Protein AF-W4QHP4-F1 (afdb_monomer_lite)

Foldseek 3Di:
DDDDDDDDDDPDCDDPPPPPDPDDDPPDDPDDDPDPDDDDDVVRVVVDDFPEEQEAQAPVSVVVVVVLVPDPPSVVGGYHYDFQAEADDPAACVPDPVCVVPLVVVVPPCNFWDADQPPNCRVDIWGGYRHTCVNYDPPDDDDDDDDPDVPPDPPPPPPPDDDD

InterPro domains:
  IPR036188 FAD/NAD(P)-binding domain superfamily [G3DSA:3.50.50.60] (40-145)
  IPR036188 FAD/NAD(P)-binding domain superfamily [SSF51905] (41-129)

Structure (mmCIF, N/CA/C/O backbone):
data_AF-W4QHP4-F1
#
_entry.id   AF-W4QHP4-F1
#
loop_
_atom_site.group_PDB
_atom_site.id
_atom_site.type_symbol
_atom_site.label_atom_id
_atom_site.label_alt_id
_atom_site.label_comp_id
_atom_site.label_asym_id
_atom_site.label_entity_id
_atom_site.label_seq_id
_atom_site.pdbx_PDB_ins_code
_atom_site.Cartn_x
_atom_site.Cartn_y
_atom_site.Cartn_z
_atom_site.occupancy
_atom_site.B_iso_or_equiv
_atom_site.auth_seq_id
_atom_site.auth_comp_id
_atom_site.auth_asym_id
_atom_site.auth_atom_id
_atom_site.pdbx_PDB_model_num
ATOM 1 N N . MET A 1 1 ? 56.299 44.447 4.207 1.00 44.34 1 MET A N 1
ATOM 2 C CA . MET A 1 1 ? 55.878 43.204 4.882 1.00 44.34 1 MET A CA 1
ATOM 3 C C . MET A 1 1 ? 56.183 43.412 6.353 1.00 44.34 1 MET A C 1
ATOM 5 O O . MET A 1 1 ? 57.326 43.277 6.755 1.00 44.34 1 MET A O 1
ATOM 9 N N . GLU A 1 2 ? 55.200 43.905 7.100 1.00 41.25 2 GLU A N 1
ATOM 10 C CA . GLU A 1 2 ? 55.354 44.348 8.488 1.00 41.25 2 GLU A CA 1
ATOM 11 C C . GLU A 1 2 ? 54.368 43.516 9.310 1.00 41.25 2 GLU A C 1
ATOM 13 O O . GLU A 1 2 ? 53.151 43.658 9.168 1.00 41.25 2 GLU A O 1
ATOM 18 N N . GLN A 1 3 ? 54.882 42.537 10.056 1.00 47.97 3 GLN A N 1
ATOM 19 C CA . GLN A 1 3 ? 54.053 41.691 10.907 1.00 47.97 3 GLN A CA 1
ATOM 20 C C . GLN A 1 3 ? 53.771 42.456 12.198 1.00 47.97 3 GLN A C 1
ATOM 22 O O . GLN A 1 3 ? 54.651 42.634 13.037 1.00 47.97 3 GLN A O 1
ATOM 27 N N . ARG A 1 4 ? 52.533 42.937 12.337 1.00 46.62 4 ARG A N 1
ATOM 28 C CA . ARG A 1 4 ? 52.017 43.444 13.608 1.00 46.62 4 ARG A CA 1
ATOM 29 C C . ARG A 1 4 ? 51.932 42.277 14.589 1.00 46.62 4 ARG A C 1
ATOM 31 O O . ARG A 1 4 ? 51.098 41.391 14.425 1.00 46.62 4 ARG A O 1
ATOM 38 N N . PHE A 1 5 ? 52.805 42.290 15.591 1.00 52.50 5 PHE A N 1
ATOM 39 C CA . PHE A 1 5 ? 52.668 41.464 16.783 1.00 52.50 5 PHE A CA 1
ATOM 40 C C . PHE A 1 5 ? 51.444 41.952 17.564 1.00 52.50 5 PHE A C 1
ATOM 42 O O . PHE A 1 5 ? 51.416 43.089 18.035 1.00 52.50 5 PHE A O 1
ATOM 49 N N . PHE A 1 6 ? 50.419 41.109 17.666 1.00 50.19 6 PHE A N 1
ATOM 50 C CA . PHE A 1 6 ? 49.327 41.319 18.612 1.00 50.19 6 PHE A CA 1
ATOM 51 C C . PHE A 1 6 ? 49.802 40.898 20.014 1.00 50.19 6 PHE A C 1
ATOM 53 O O . PHE A 1 6 ? 50.468 39.864 20.125 1.00 50.19 6 PHE A O 1
ATOM 60 N N . PRO A 1 7 ? 49.493 41.664 21.075 1.00 48.47 7 PRO A N 1
ATOM 61 C CA . PRO A 1 7 ? 49.811 41.252 22.433 1.00 48.47 7 PRO A CA 1
ATOM 62 C C . PRO A 1 7 ? 48.963 40.033 22.814 1.00 48.47 7 PRO A C 1
ATOM 64 O O . PRO A 1 7 ? 47.773 39.980 22.506 1.00 48.47 7 PRO A O 1
ATOM 67 N N . GLN A 1 8 ? 49.580 39.047 23.466 1.00 48.53 8 GLN A N 1
ATOM 68 C CA . GLN A 1 8 ? 48.844 37.950 24.086 1.00 48.53 8 GLN A CA 1
ATOM 69 C C . GLN A 1 8 ? 48.247 38.464 25.394 1.00 48.53 8 GLN A C 1
ATOM 71 O O . GLN A 1 8 ? 48.978 38.726 26.346 1.00 48.53 8 GLN A O 1
ATOM 76 N N . GLU A 1 9 ? 46.931 38.654 25.422 1.00 57.25 9 GLU A N 1
ATOM 77 C CA . GLU A 1 9 ? 46.216 38.862 26.676 1.00 57.25 9 GLU A CA 1
ATOM 78 C C . GLU A 1 9 ? 46.243 37.552 27.473 1.00 57.25 9 GLU A C 1
ATOM 80 O O . GLU A 1 9 ? 45.797 36.500 27.008 1.00 57.25 9 GLU A O 1
ATOM 85 N N . GLU A 1 10 ? 46.827 37.620 28.667 1.00 54.19 10 GLU A N 1
ATOM 86 C CA . GLU A 1 10 ? 46.779 36.576 29.684 1.00 54.19 10 GLU A CA 1
ATOM 87 C C . GLU A 1 10 ? 45.318 36.402 30.118 1.00 54.19 10 GLU A C 1
ATOM 89 O O . GLU A 1 10 ? 44.768 37.211 30.866 1.00 54.19 10 GLU A O 1
ATOM 94 N N . TYR A 1 11 ? 44.664 35.351 29.622 1.00 51.88 11 TYR A N 1
ATOM 95 C CA . TYR A 1 11 ? 43.364 34.940 30.136 1.00 51.88 11 TYR A CA 1
ATOM 96 C C . TYR A 1 11 ? 43.571 34.425 31.559 1.00 51.88 11 TYR A C 1
ATOM 98 O O . TYR A 1 11 ? 44.110 33.338 31.777 1.00 51.88 11 TYR A O 1
ATOM 106 N N . THR A 1 12 ? 43.161 35.223 32.542 1.00 59.75 12 THR A N 1
ATOM 107 C CA . THR A 1 12 ? 43.019 34.752 33.915 1.00 59.75 12 THR A CA 1
ATOM 108 C C . THR A 1 12 ? 42.005 33.609 33.924 1.00 59.75 12 THR A C 1
ATOM 110 O O . THR A 1 12 ? 41.026 33.630 33.175 1.00 59.75 12 THR A O 1
ATOM 113 N N . ASN A 1 13 ? 42.257 32.587 34.746 1.00 56.44 13 ASN A N 1
ATOM 114 C CA . ASN A 1 13 ? 41.325 31.489 35.001 1.00 56.44 13 ASN A CA 1
ATOM 115 C C . ASN A 1 13 ? 40.073 32.043 35.703 1.00 56.44 13 ASN A C 1
ATOM 117 O O . ASN A 1 13 ? 39.909 31.893 36.909 1.00 56.44 13 ASN A O 1
ATOM 121 N N . GLY A 1 14 ? 39.224 32.750 34.958 1.00 56.50 14 GLY A N 1
ATOM 122 C CA . GLY A 1 14 ? 37.863 33.053 35.352 1.00 56.50 14 GLY A CA 1
ATOM 123 C C . GLY A 1 14 ? 37.102 31.741 35.419 1.00 56.50 14 GLY A C 1
ATOM 124 O O . GLY A 1 14 ? 37.205 30.918 34.510 1.00 56.50 14 GLY A O 1
ATOM 125 N N . ASP A 1 15 ? 36.402 31.537 36.528 1.00 57.91 15 ASP A N 1
ATOM 126 C CA . ASP A 1 15 ? 35.665 30.330 36.869 1.00 57.91 15 ASP A CA 1
ATOM 127 C C . ASP A 1 15 ? 34.798 29.830 35.704 1.00 57.91 15 ASP A C 1
ATOM 129 O O . ASP A 1 15 ? 33.655 30.253 35.515 1.00 57.91 15 ASP A O 1
ATOM 133 N N . PHE A 1 16 ? 35.323 28.877 34.931 1.00 57.16 16 PHE A N 1
ATOM 134 C CA . PHE A 1 16 ? 34.515 28.039 34.057 1.00 57.16 16 PHE A CA 1
ATOM 135 C C . PHE A 1 16 ? 33.675 27.137 34.958 1.00 57.16 16 PHE A C 1
ATOM 137 O O . PHE A 1 16 ? 34.035 25.992 35.236 1.00 57.16 16 PHE A O 1
ATOM 144 N N . GLN A 1 17 ? 32.553 27.657 35.456 1.00 64.69 17 GLN A N 1
ATOM 145 C CA . GLN A 1 17 ? 31.542 26.810 36.063 1.00 64.69 17 GLN A CA 1
ATOM 146 C C . GLN A 1 17 ? 31.042 25.865 34.975 1.00 64.69 17 GLN A C 1
ATOM 148 O O . GLN A 1 17 ? 30.378 26.275 34.023 1.00 64.69 17 GLN A O 1
ATOM 153 N N . ALA A 1 18 ? 31.413 24.592 35.099 1.00 65.88 18 ALA A N 1
ATOM 154 C CA . ALA A 1 18 ? 30.888 23.539 34.257 1.00 65.88 18 ALA A CA 1
ATOM 155 C C . ALA A 1 18 ? 29.364 23.536 34.414 1.00 65.88 18 ALA A C 1
ATOM 157 O O . ALA A 1 18 ? 28.836 23.124 35.448 1.00 65.88 18 ALA A O 1
ATOM 158 N N . VAL A 1 19 ? 28.657 24.031 33.399 1.00 70.38 19 VAL A N 1
ATOM 159 C CA . VAL A 1 19 ? 27.204 23.914 33.325 1.00 70.38 19 VAL A CA 1
ATOM 160 C C . VAL A 1 19 ? 26.899 22.421 33.283 1.00 70.38 19 VAL A C 1
ATOM 162 O O . VAL A 1 19 ? 27.169 21.752 32.285 1.00 70.38 19 VAL A O 1
ATOM 165 N N . GLN A 1 20 ? 26.380 21.879 34.385 1.00 72.56 20 GLN A N 1
ATOM 166 C CA . GLN A 1 20 ? 25.872 20.516 34.410 1.00 72.56 20 GLN A CA 1
ATOM 167 C C . GLN A 1 20 ? 24.585 20.478 33.597 1.00 72.56 20 GLN A C 1
ATOM 169 O O . GLN A 1 20 ? 23.502 20.797 34.082 1.00 72.56 20 GLN A O 1
ATOM 174 N N . ILE A 1 21 ? 24.725 20.123 32.325 1.00 78.12 21 ILE A N 1
ATOM 175 C CA . ILE A 1 21 ? 23.590 19.821 31.466 1.00 78.12 21 ILE A CA 1
ATOM 176 C C . ILE A 1 21 ? 22.969 18.529 32.013 1.00 78.12 21 ILE A C 1
ATOM 178 O O . ILE A 1 21 ? 23.693 17.534 32.124 1.00 78.12 21 ILE A O 1
ATOM 182 N N . PRO A 1 22 ? 21.679 18.507 32.389 1.00 80.69 22 PRO A N 1
ATOM 183 C CA . PRO A 1 22 ? 21.037 17.269 32.799 1.00 80.69 22 PRO A CA 1
ATOM 184 C C . PRO A 1 22 ? 21.156 16.248 31.663 1.00 80.69 22 PRO A C 1
ATOM 186 O O . PRO A 1 22 ? 20.661 16.460 30.555 1.00 80.69 22 PRO A O 1
ATOM 189 N N . ILE A 1 23 ? 21.859 15.149 31.940 1.00 78.50 23 ILE A N 1
ATOM 190 C CA . ILE A 1 23 ? 22.018 14.034 31.010 1.00 78.50 23 ILE A CA 1
ATOM 191 C C . ILE A 1 23 ? 20.685 13.289 31.002 1.00 78.50 23 ILE A C 1
ATOM 193 O O . ILE A 1 23 ? 20.402 12.489 31.891 1.00 78.50 23 ILE A O 1
ATOM 197 N N . CYS A 1 24 ? 19.846 13.565 30.008 1.00 77.94 24 CYS A N 1
ATOM 198 C CA . CYS A 1 24 ? 18.765 12.654 29.668 1.00 77.94 24 CYS A CA 1
ATOM 199 C C . CYS A 1 24 ? 19.386 11.471 28.918 1.00 77.94 24 CYS A C 1
ATOM 201 O O . CYS A 1 24 ? 20.013 11.637 27.869 1.00 77.94 24 CYS A O 1
ATOM 203 N N . HIS A 1 25 ? 19.262 10.266 29.473 1.00 74.56 25 HIS A N 1
ATOM 204 C CA . HIS A 1 25 ? 19.538 9.073 28.686 1.00 74.56 25 HIS A CA 1
ATOM 205 C C . HIS A 1 25 ? 18.483 9.008 27.577 1.00 74.56 25 HIS A C 1
ATOM 207 O O . HIS A 1 25 ? 17.303 9.167 27.883 1.00 74.56 25 HIS A O 1
ATOM 213 N N . PRO A 1 26 ? 18.867 8.826 26.301 1.00 79.62 26 PRO A N 1
ATOM 214 C CA . PRO A 1 26 ? 17.876 8.636 25.257 1.00 79.62 26 PRO A CA 1
ATOM 215 C C . PRO A 1 26 ? 17.073 7.383 25.603 1.00 79.62 26 PRO A C 1
ATOM 217 O O . PRO A 1 26 ? 17.664 6.313 25.781 1.00 79.62 26 PRO A O 1
ATOM 220 N N . ASP A 1 27 ? 15.751 7.525 25.708 1.00 81.19 27 ASP A N 1
ATOM 221 C CA . ASP A 1 27 ? 14.842 6.400 25.904 1.00 81.19 27 ASP A CA 1
ATOM 222 C C . ASP A 1 27 ? 15.036 5.430 24.738 1.00 81.19 27 ASP A C 1
ATOM 224 O O . ASP A 1 27 ? 14.632 5.682 23.599 1.00 81.19 27 ASP A O 1
ATOM 228 N N . ARG A 1 28 ? 15.754 4.334 24.997 1.00 81.19 28 ARG A N 1
ATOM 229 C CA . ARG A 1 28 ? 15.984 3.306 23.990 1.00 81.19 28 ARG A CA 1
ATOM 230 C C . ARG A 1 28 ? 14.756 2.399 23.983 1.00 81.19 28 ARG A C 1
ATOM 232 O O . ARG A 1 28 ? 14.458 1.814 25.022 1.00 81.19 28 ARG A O 1
ATOM 239 N N . PRO A 1 29 ? 14.073 2.231 22.840 1.00 82.69 29 PRO A N 1
ATOM 240 C CA . PRO A 1 29 ? 12.973 1.285 22.760 1.00 82.69 29 PRO A CA 1
ATOM 241 C C . PRO A 1 29 ? 13.475 -0.127 23.082 1.00 82.69 29 PRO A C 1
ATOM 243 O O . PRO A 1 29 ? 14.538 -0.542 22.617 1.00 82.69 29 PRO A O 1
ATOM 246 N N . GLU A 1 30 ? 12.702 -0.866 23.879 1.00 84.94 30 GLU A N 1
ATOM 247 C CA . GLU A 1 30 ? 13.048 -2.229 24.310 1.00 84.94 30 GLU A CA 1
ATOM 248 C C . GLU A 1 30 ? 13.126 -3.214 23.137 1.00 84.94 30 GLU A C 1
ATOM 250 O O . GLU A 1 30 ? 13.850 -4.208 23.199 1.00 84.94 30 GLU A O 1
ATOM 255 N N . LYS A 1 31 ? 12.382 -2.940 22.058 1.00 84.75 31 LYS A N 1
ATOM 256 C CA . LYS A 1 31 ? 12.307 -3.784 20.865 1.00 84.75 31 LYS A CA 1
ATOM 257 C C . LYS A 1 31 ? 12.598 -2.978 19.598 1.00 84.75 31 LYS A C 1
ATOM 259 O O . LYS A 1 31 ? 12.040 -1.891 19.436 1.00 84.75 31 LYS A O 1
ATOM 264 N N . PRO A 1 32 ? 13.435 -3.506 18.688 1.00 82.06 32 PRO A N 1
ATOM 265 C CA . PRO A 1 32 ? 13.579 -2.961 17.346 1.00 82.06 32 PRO A CA 1
ATOM 266 C C . PRO A 1 32 ? 12.250 -2.986 16.586 1.00 82.06 32 PRO A C 1
ATOM 268 O O . PRO A 1 32 ? 11.421 -3.871 16.789 1.00 82.06 32 PRO A O 1
ATOM 271 N N . LEU A 1 33 ? 12.069 -2.014 15.696 1.00 81.25 33 LEU A N 1
ATOM 272 C CA . LEU A 1 33 ? 10.936 -1.961 14.784 1.00 81.25 33 LEU A CA 1
ATOM 273 C C . LEU A 1 33 ? 11.308 -2.679 13.476 1.00 81.25 33 LEU A C 1
ATOM 275 O O . LEU A 1 33 ? 12.137 -2.173 12.722 1.00 81.25 33 LEU A O 1
ATOM 279 N N . ASP A 1 34 ? 10.698 -3.837 13.206 1.00 82.19 34 ASP A N 1
ATOM 280 C CA . ASP A 1 34 ? 10.983 -4.633 11.997 1.00 82.19 34 ASP A CA 1
ATOM 281 C C . ASP A 1 34 ? 10.414 -3.997 10.716 1.00 82.19 34 ASP A C 1
ATOM 283 O O . ASP A 1 34 ? 11.013 -4.080 9.642 1.00 82.19 34 ASP A O 1
ATOM 287 N N . THR A 1 35 ? 9.256 -3.335 10.819 1.00 83.31 35 THR A N 1
ATOM 288 C CA . THR A 1 35 ? 8.578 -2.654 9.709 1.00 83.31 35 THR A CA 1
ATOM 289 C C . THR A 1 35 ? 8.122 -1.260 10.120 1.00 83.31 35 THR A C 1
ATOM 291 O O . THR A 1 35 ? 7.597 -1.056 11.207 1.00 83.31 35 THR A O 1
ATOM 294 N N . TRP A 1 36 ? 8.270 -0.283 9.221 1.00 85.25 36 TRP A N 1
ATOM 295 C CA . TRP A 1 36 ? 7.911 1.121 9.482 1.00 85.25 36 TRP A CA 1
ATOM 296 C C . TRP A 1 36 ? 6.412 1.347 9.746 1.00 85.25 36 TRP A C 1
ATOM 298 O O . TRP A 1 36 ? 6.040 2.360 10.330 1.00 85.25 36 TRP A O 1
ATOM 308 N N . VAL A 1 37 ? 5.562 0.407 9.322 1.00 86.94 37 VAL A N 1
ATOM 309 C CA . VAL A 1 37 ? 4.142 0.344 9.671 1.00 86.94 37 VAL A CA 1
ATOM 310 C C . VAL A 1 37 ? 3.887 -0.952 10.444 1.00 86.94 37 VAL A C 1
ATOM 312 O O . VAL A 1 37 ? 4.373 -2.008 10.019 1.00 86.94 37 VAL A O 1
ATOM 315 N N . PRO A 1 38 ? 3.161 -0.909 11.573 1.00 85.38 38 PRO A N 1
ATOM 316 C CA . PRO A 1 38 ? 2.788 -2.117 12.292 1.00 85.38 38 PRO A CA 1
ATOM 317 C C . PRO A 1 38 ? 1.837 -2.953 11.434 1.00 85.38 38 PRO A C 1
ATOM 319 O O . PRO A 1 38 ? 0.847 -2.448 10.906 1.00 85.38 38 PRO A O 1
ATOM 322 N N . LEU A 1 39 ? 2.148 -4.239 11.299 1.00 88.88 39 LEU A N 1
ATOM 323 C CA . LEU A 1 39 ? 1.303 -5.203 10.608 1.00 88.88 39 LEU A CA 1
ATOM 324 C C . LEU A 1 39 ? 0.605 -6.114 11.607 1.00 88.88 39 LEU A C 1
ATOM 326 O O . LEU A 1 39 ? 1.216 -6.603 12.555 1.00 88.88 39 LEU A O 1
ATOM 330 N N . THR A 1 40 ? -0.666 -6.392 11.344 1.00 90.94 40 THR A N 1
ATOM 331 C CA . THR A 1 40 ? -1.443 -7.392 12.075 1.00 90.94 40 THR A CA 1
ATOM 332 C C . THR A 1 40 ? -1.725 -8.570 11.141 1.00 90.94 40 THR A C 1
ATOM 334 O O . THR A 1 40 ? -2.216 -8.340 10.034 1.00 90.94 40 THR A O 1
ATOM 337 N N . PRO A 1 41 ? -1.414 -9.820 11.537 1.00 91.75 41 PRO A N 1
ATOM 338 C CA . PRO A 1 41 ? -1.780 -10.998 10.755 1.00 91.75 41 PRO A CA 1
ATOM 339 C C . PRO A 1 41 ? -3.289 -11.068 10.513 1.00 91.75 41 PRO A C 1
ATOM 341 O O . PRO A 1 41 ? -4.082 -10.685 11.379 1.00 91.75 41 PRO A O 1
ATOM 344 N N . ILE A 1 42 ? -3.695 -11.587 9.352 1.00 93.00 42 ILE A N 1
ATOM 345 C CA . ILE A 1 42 ? -5.112 -11.642 8.970 1.00 93.00 42 ILE A CA 1
ATOM 346 C C . ILE A 1 42 ? -5.924 -12.513 9.935 1.00 93.00 42 ILE A C 1
ATOM 348 O O . ILE A 1 42 ? -7.080 -12.211 10.214 1.00 93.00 42 ILE A O 1
ATOM 352 N N . GLU A 1 43 ? -5.305 -13.543 10.510 1.00 95.06 43 GLU A N 1
ATOM 353 C CA . GLU A 1 43 ? -5.903 -14.426 11.509 1.00 95.06 43 GLU A CA 1
ATOM 354 C C . GLU A 1 43 ? -6.236 -13.678 12.803 1.00 95.06 43 GLU A C 1
ATOM 356 O O . GLU A 1 43 ? -7.229 -13.992 13.452 1.00 95.06 43 GLU A O 1
ATOM 361 N N . GLU A 1 44 ? -5.432 -12.678 13.176 1.00 94.50 44 GLU A N 1
ATOM 362 C CA . GLU A 1 44 ? -5.696 -11.832 14.344 1.00 94.50 44 GLU A CA 1
ATOM 363 C C . GLU A 1 44 ? -6.715 -10.734 14.035 1.00 94.50 44 GLU A C 1
ATOM 365 O O . GLU A 1 44 ? -7.534 -10.401 14.893 1.00 94.50 44 GLU A O 1
ATOM 370 N N . MET A 1 45 ? -6.720 -10.201 12.809 1.00 95.00 45 MET A N 1
ATOM 371 C CA . MET A 1 45 ? -7.766 -9.272 12.367 1.00 95.00 45 MET A CA 1
ATOM 372 C C . MET A 1 45 ? -9.135 -9.958 12.299 1.00 95.00 45 MET A C 1
ATOM 374 O O . MET A 1 45 ? -10.132 -9.379 12.712 1.00 95.00 45 MET A O 1
ATOM 378 N N . ALA A 1 46 ? -9.196 -11.213 11.845 1.00 95.19 46 ALA A N 1
ATOM 379 C CA . ALA A 1 46 ? -10.440 -11.977 11.720 1.00 95.19 46 ALA A CA 1
ATOM 380 C C . ALA A 1 46 ? -11.139 -12.255 13.065 1.00 95.19 46 ALA A C 1
ATOM 382 O O . ALA A 1 46 ? -12.323 -12.580 13.086 1.00 95.19 46 ALA A O 1
ATOM 383 N N . LYS A 1 47 ? -10.422 -12.127 14.188 1.00 97.25 47 LYS A N 1
ATOM 384 C CA . LYS A 1 47 ? -10.979 -12.260 15.545 1.00 97.25 47 LYS A CA 1
ATOM 385 C C . LYS A 1 47 ? -11.626 -10.971 16.056 1.00 97.25 47 LYS A C 1
ATOM 387 O O . LYS A 1 47 ? -12.139 -10.959 17.172 1.00 97.25 47 LYS A O 1
ATOM 392 N N . GLN A 1 48 ? -11.551 -9.883 15.294 1.00 95.25 48 GLN A N 1
ATOM 393 C CA . GLN A 1 48 ? -12.014 -8.562 15.698 1.00 95.25 48 GLN A CA 1
ATOM 394 C C . GLN A 1 48 ? -13.184 -8.109 14.828 1.00 95.25 48 GLN A C 1
ATOM 396 O O . GLN A 1 48 ? -13.233 -8.370 13.628 1.00 95.25 48 GLN A O 1
ATOM 401 N N . GLU A 1 49 ? -14.114 -7.386 15.444 1.00 96.88 49 GLU A N 1
ATOM 402 C CA . GLU A 1 49 ? -15.171 -6.676 14.730 1.00 96.88 49 GLU A CA 1
ATOM 403 C C . GLU A 1 49 ? -14.720 -5.249 14.416 1.00 96.88 49 GLU A C 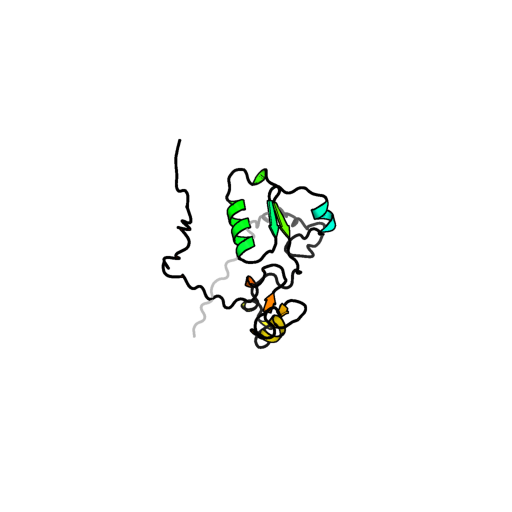1
ATOM 405 O O . GLU A 1 49 ? -14.138 -4.563 15.264 1.00 96.88 49 GLU A O 1
ATOM 410 N N . TYR A 1 50 ? -15.015 -4.812 13.193 1.00 96.81 50 TYR A N 1
ATOM 411 C CA . TYR A 1 50 ? -14.703 -3.481 12.690 1.00 96.81 50 TYR A CA 1
ATOM 412 C C . TYR A 1 50 ? -15.998 -2.774 12.299 1.00 96.81 50 TYR A C 1
ATOM 414 O O . TYR A 1 50 ? -16.842 -3.362 11.623 1.00 96.81 50 TYR A O 1
ATOM 422 N N . ASP A 1 51 ? -16.133 -1.502 12.668 1.00 96.81 51 ASP A N 1
ATOM 423 C CA . ASP A 1 51 ? -17.211 -0.644 12.171 1.00 96.81 51 ASP A CA 1
ATOM 424 C C . ASP A 1 51 ? -17.057 -0.391 10.665 1.00 96.81 51 ASP A C 1
ATOM 426 O O . ASP A 1 51 ? -18.038 -0.304 9.927 1.00 96.81 51 ASP A O 1
ATOM 430 N N . VAL A 1 52 ? -15.806 -0.270 10.208 1.00 96.25 52 VAL A N 1
ATOM 431 C CA . VAL A 1 52 ? -15.454 -0.040 8.806 1.00 96.25 52 VAL A CA 1
ATOM 432 C C . VAL A 1 52 ? -14.275 -0.929 8.436 1.00 96.25 52 VAL A C 1
ATOM 434 O O . VAL A 1 52 ? -13.232 -0.892 9.085 1.00 96.25 52 VAL A O 1
ATOM 437 N N . LEU A 1 53 ? -14.417 -1.697 7.355 1.00 96.44 53 LEU A N 1
ATOM 438 C CA . LEU A 1 53 ? -13.337 -2.496 6.781 1.00 96.44 53 LEU A CA 1
ATOM 439 C C . LEU A 1 53 ? -13.008 -1.994 5.373 1.00 96.44 53 LEU A C 1
ATOM 441 O O . LEU A 1 53 ? -13.812 -2.110 4.448 1.00 96.44 53 LEU A O 1
ATOM 445 N N . ILE A 1 54 ? -11.808 -1.446 5.208 1.00 96.50 54 ILE A N 1
ATOM 446 C CA . ILE A 1 54 ? -11.289 -0.956 3.933 1.00 96.50 54 ILE A CA 1
ATOM 447 C C . ILE A 1 54 ? -10.499 -2.078 3.256 1.00 96.50 54 ILE A C 1
ATOM 449 O O . ILE A 1 54 ? -9.524 -2.590 3.805 1.00 96.50 54 ILE A O 1
ATOM 453 N N . VAL A 1 55 ? -10.907 -2.451 2.042 1.00 96.00 55 VAL A N 1
ATOM 454 C CA . VAL A 1 55 ? -10.249 -3.502 1.257 1.00 96.00 55 VAL A CA 1
ATOM 455 C C . VAL A 1 55 ? -9.375 -2.883 0.167 1.00 96.00 55 VAL A C 1
ATOM 457 O O . VAL A 1 55 ? -9.861 -2.200 -0.735 1.00 96.00 55 VAL A O 1
ATOM 460 N N . GLY A 1 56 ? -8.080 -3.170 0.240 1.00 93.81 56 GLY A N 1
ATOM 461 C CA . GLY A 1 56 ? -7.016 -2.566 -0.553 1.00 93.81 56 GLY A CA 1
ATOM 462 C C . GLY A 1 56 ? -6.422 -1.331 0.125 1.00 93.81 56 GLY A C 1
ATOM 463 O O . GLY A 1 56 ? -7.103 -0.612 0.845 1.00 93.81 56 GLY A O 1
ATOM 464 N N . THR A 1 57 ? -5.149 -1.055 -0.148 1.00 94.88 57 THR A N 1
ATOM 465 C CA . THR A 1 57 ? -4.403 0.097 0.406 1.00 94.88 57 THR A CA 1
ATOM 466 C C . THR A 1 57 ? -3.912 1.056 -0.681 1.00 94.88 57 THR A C 1
ATOM 468 O O . THR A 1 57 ? -2.996 1.848 -0.479 1.00 94.88 57 THR A O 1
ATOM 471 N N . GLY A 1 58 ? -4.504 0.980 -1.876 1.00 94.12 58 GLY A N 1
ATOM 472 C CA . GLY A 1 58 ? -4.202 1.897 -2.973 1.00 94.12 58 GLY A CA 1
ATOM 473 C C . GLY A 1 58 ? -4.660 3.333 -2.699 1.00 94.12 58 GLY A C 1
ATOM 474 O O . GLY A 1 58 ? -5.396 3.597 -1.753 1.00 94.12 58 GLY A O 1
ATOM 475 N N . ALA A 1 59 ? -4.307 4.258 -3.599 1.00 93.62 59 ALA A N 1
ATOM 476 C CA . ALA A 1 59 ? -4.601 5.691 -3.453 1.00 93.62 59 ALA A CA 1
ATOM 477 C C . ALA A 1 59 ? -6.061 6.017 -3.076 1.00 93.62 59 ALA A C 1
ATOM 479 O O . ALA A 1 59 ? -6.298 6.902 -2.261 1.00 93.62 59 ALA A O 1
ATOM 480 N N . GLY A 1 60 ? -7.040 5.302 -3.646 1.00 93.81 60 GLY A N 1
ATOM 481 C CA . GLY A 1 60 ? -8.454 5.493 -3.310 1.00 93.81 60 GLY A CA 1
ATOM 482 C C . GLY A 1 60 ? -8.787 5.086 -1.873 1.00 93.81 60 GLY A C 1
ATOM 483 O O . GLY A 1 60 ? -9.434 5.842 -1.158 1.00 93.81 60 GLY A O 1
ATOM 484 N N . ALA A 1 61 ? -8.292 3.931 -1.427 1.00 95.44 61 ALA A N 1
ATOM 485 C CA . ALA A 1 61 ? -8.490 3.450 -0.065 1.00 95.44 61 ALA A CA 1
ATOM 486 C C . ALA A 1 61 ? -7.801 4.352 0.965 1.00 95.44 61 ALA A C 1
ATOM 488 O O . ALA A 1 61 ? -8.415 4.728 1.959 1.00 95.44 61 ALA A O 1
ATOM 489 N N . SER A 1 62 ? -6.568 4.789 0.690 1.00 93.12 62 SER A N 1
ATOM 490 C CA . SER A 1 62 ? -5.872 5.760 1.540 1.00 93.12 62 SER A CA 1
ATOM 491 C C . SER A 1 62 ? -6.597 7.107 1.594 1.00 93.12 62 SER A C 1
ATOM 493 O O . SER A 1 62 ? -6.612 7.745 2.641 1.00 93.12 62 SER A O 1
ATOM 495 N N . ALA A 1 63 ? -7.235 7.541 0.501 1.00 95.75 63 ALA A N 1
ATOM 496 C CA . ALA A 1 63 ? -8.054 8.752 0.501 1.00 95.75 63 ALA A CA 1
ATOM 497 C C . ALA A 1 63 ? -9.320 8.597 1.359 1.00 95.75 63 ALA A C 1
ATOM 499 O O . ALA A 1 63 ? -9.686 9.535 2.064 1.00 95.75 63 ALA A O 1
ATOM 500 N N . VAL A 1 64 ? -9.962 7.423 1.337 1.00 96.19 64 VAL A N 1
ATOM 501 C CA . VAL A 1 64 ? -11.085 7.103 2.235 1.00 96.19 64 VAL A CA 1
ATOM 502 C C . VAL A 1 64 ? -10.618 7.090 3.687 1.00 96.19 64 VAL A C 1
ATOM 504 O O . VAL A 1 64 ? -11.210 7.784 4.505 1.00 96.19 64 VAL A O 1
ATOM 507 N N . ALA A 1 65 ? -9.524 6.391 3.999 1.00 94.62 65 ALA A N 1
ATOM 508 C CA . ALA A 1 65 ? -8.951 6.362 5.344 1.00 94.62 65 ALA A CA 1
ATOM 509 C C . ALA A 1 65 ? -8.614 7.776 5.849 1.00 94.62 65 ALA A C 1
ATOM 511 O O . ALA A 1 65 ? -8.957 8.131 6.972 1.00 94.62 65 ALA A O 1
ATOM 512 N N . TRP A 1 66 ? -8.020 8.618 4.995 1.00 95.38 66 TRP A N 1
ATOM 513 C CA . TRP A 1 66 ? -7.760 10.026 5.304 1.00 95.38 66 TRP A CA 1
ATOM 514 C C . TRP A 1 66 ? -9.042 10.804 5.603 1.00 95.38 66 TRP A C 1
ATOM 516 O O . TRP A 1 66 ? -9.061 11.632 6.510 1.00 95.38 66 TRP A O 1
ATOM 526 N N . LYS A 1 67 ? -10.114 10.575 4.837 1.00 96.00 67 LYS A N 1
ATOM 527 C CA . LYS A 1 67 ? -11.404 11.233 5.066 1.00 96.00 67 LYS A CA 1
ATOM 528 C C . LYS A 1 67 ? -12.055 10.787 6.367 1.00 96.00 67 LYS A C 1
ATOM 530 O O . LYS A 1 67 ? -12.451 11.660 7.126 1.00 96.00 67 LYS A O 1
ATOM 535 N N . LEU A 1 68 ? -12.065 9.488 6.647 1.00 95.56 68 LEU A N 1
ATOM 536 C CA . LEU A 1 68 ? -12.562 8.941 7.909 1.00 95.56 68 LEU A CA 1
ATOM 537 C C . LEU A 1 68 ? -11.803 9.519 9.106 1.00 95.56 68 LEU A C 1
ATOM 539 O O . LEU A 1 68 ? -12.422 9.949 10.066 1.00 95.56 68 LEU A O 1
ATOM 543 N N . ALA A 1 69 ? -10.476 9.641 9.015 1.00 93.56 69 ALA A N 1
ATOM 544 C CA . ALA A 1 69 ? -9.653 10.231 10.075 1.00 93.56 69 ALA A CA 1
ATOM 545 C C . ALA A 1 69 ? -9.975 11.710 10.388 1.00 93.56 69 ALA A C 1
ATOM 547 O O . ALA A 1 69 ? -9.477 12.241 11.375 1.00 93.56 69 ALA A O 1
ATOM 548 N N . GLN A 1 70 ? -10.763 12.388 9.546 1.00 95.50 70 GLN A N 1
ATOM 549 C CA . GLN A 1 70 ? -11.230 13.760 9.771 1.00 95.50 70 GLN A CA 1
ATOM 550 C C . GLN A 1 70 ? -12.673 13.824 10.295 1.00 95.50 70 GLN A C 1
ATOM 552 O O . GLN A 1 70 ? -13.162 14.922 10.551 1.00 95.50 70 GLN A O 1
ATOM 557 N N . GLU A 1 71 ? -13.376 12.696 10.402 1.00 95.12 71 GLU A N 1
ATOM 558 C CA . GLU A 1 71 ? -14.747 12.662 10.907 1.00 95.12 71 GLU A CA 1
ATOM 559 C C . GLU A 1 71 ? -14.768 12.784 12.438 1.00 95.12 71 GLU A C 1
ATOM 561 O O . GLU A 1 71 ? -13.958 12.182 13.144 1.00 95.12 71 GLU A O 1
ATOM 566 N N . GLU A 1 72 ? -15.710 13.568 12.966 1.00 92.69 72 GLU A N 1
ATOM 567 C CA . GLU A 1 72 ? -15.939 13.642 14.411 1.00 92.69 72 GLU A CA 1
ATOM 568 C C . GLU A 1 72 ? -16.425 12.283 14.939 1.00 92.69 72 GLU A C 1
ATOM 570 O O . GLU A 1 72 ? -17.263 11.626 14.321 1.00 92.69 72 GLU A O 1
ATOM 575 N N . GLY A 1 73 ? -15.895 11.851 16.087 1.00 92.12 73 GLY A N 1
ATOM 576 C CA . GLY A 1 73 ? -16.231 10.554 16.687 1.00 92.12 73 GLY A CA 1
ATOM 577 C C . GLY A 1 73 ? -15.532 9.351 16.044 1.00 92.12 73 GLY A C 1
ATOM 578 O O . GLY A 1 73 ? -15.849 8.213 16.386 1.00 92.12 73 GLY A O 1
ATOM 579 N N . ILE A 1 74 ? -14.566 9.563 15.139 1.00 93.88 74 ILE A N 1
ATOM 580 C CA . ILE A 1 74 ? -13.804 8.455 14.545 1.00 93.88 74 ILE A CA 1
ATOM 581 C C . ILE A 1 74 ? -12.951 7.694 15.573 1.00 93.88 74 ILE A C 1
ATOM 583 O O . ILE A 1 74 ? -12.675 6.514 15.387 1.00 93.88 74 ILE A O 1
ATOM 587 N N . GLU A 1 75 ? -12.576 8.339 16.680 1.00 92.56 75 GLU A N 1
ATOM 588 C CA . GLU A 1 75 ? -11.825 7.716 17.781 1.00 92.56 75 GLU A CA 1
ATOM 589 C C . GLU A 1 75 ? -12.599 6.566 18.448 1.00 92.56 75 GLU A C 1
ATOM 591 O O . GLU A 1 75 ? -11.991 5.624 18.956 1.00 92.56 75 GLU A O 1
ATOM 596 N N . ASP A 1 76 ? -13.933 6.595 18.372 1.00 95.00 76 ASP A N 1
ATOM 597 C CA . ASP A 1 76 ? -14.811 5.548 18.900 1.00 95.00 76 ASP A CA 1
ATOM 598 C C . ASP A 1 76 ? -15.043 4.402 17.897 1.00 95.00 76 ASP A C 1
ATOM 600 O O . ASP A 1 76 ? -15.764 3.445 18.194 1.00 95.00 76 ASP A O 1
ATOM 604 N N . LYS A 1 77 ? -14.467 4.492 16.690 1.00 94.75 77 LYS A N 1
ATOM 605 C CA . LYS A 1 77 ? -14.671 3.540 15.593 1.00 94.75 77 LYS A CA 1
ATOM 606 C C . LYS A 1 77 ? -13.462 2.647 15.376 1.00 94.75 77 LYS A C 1
ATOM 608 O O . LYS A 1 77 ? -12.323 3.097 15.267 1.00 94.75 77 LYS A O 1
ATOM 613 N N . LYS A 1 78 ? -13.716 1.348 15.215 1.00 94.94 78 LYS A N 1
ATOM 614 C CA . LYS A 1 78 ? -12.690 0.376 14.823 1.00 94.94 78 LYS A CA 1
ATOM 615 C C . LYS A 1 78 ? -12.620 0.289 13.308 1.00 94.94 78 LYS A C 1
ATOM 617 O O . LYS A 1 78 ? -13.500 -0.289 12.670 1.00 94.94 78 LYS A O 1
ATOM 622 N N . ILE A 1 79 ? -11.550 0.832 12.737 1.00 95.06 79 ILE A N 1
ATOM 623 C CA . ILE A 1 79 ? -11.300 0.791 11.294 1.00 95.06 79 ILE A CA 1
ATOM 624 C C . ILE A 1 79 ? -10.239 -0.262 10.996 1.00 95.06 79 ILE A C 1
ATOM 626 O O . ILE A 1 79 ? -9.106 -0.176 11.468 1.00 95.06 79 ILE A O 1
ATOM 630 N N . GLY A 1 80 ? -10.605 -1.250 10.190 1.00 94.75 80 GLY A N 1
ATOM 631 C CA . GLY A 1 80 ? -9.678 -2.225 9.633 1.00 94.75 80 GLY A CA 1
ATOM 632 C C . GLY A 1 80 ? -9.284 -1.827 8.217 1.00 94.75 80 GLY A C 1
ATOM 633 O O . GLY A 1 80 ? -10.117 -1.348 7.448 1.00 94.75 80 GLY A O 1
ATOM 634 N N . MET A 1 81 ? -8.030 -2.061 7.839 1.00 95.25 81 MET A N 1
ATOM 635 C CA . MET A 1 81 ? -7.589 -1.937 6.452 1.00 95.25 81 MET A CA 1
ATOM 636 C C . MET A 1 81 ? -6.759 -3.160 6.074 1.00 95.25 81 MET A C 1
ATOM 638 O O . MET A 1 81 ? -5.823 -3.513 6.788 1.00 95.25 81 MET A O 1
ATOM 642 N N . ILE A 1 82 ? -7.108 -3.807 4.964 1.00 95.25 82 ILE A N 1
ATOM 643 C CA . ILE A 1 82 ? -6.452 -5.032 4.495 1.00 95.25 82 ILE A CA 1
ATOM 644 C C . ILE A 1 82 ? -5.916 -4.849 3.077 1.00 95.25 82 ILE A C 1
ATOM 646 O O . ILE A 1 82 ? -6.548 -4.190 2.256 1.00 95.25 82 ILE A O 1
ATOM 650 N N . ASP A 1 83 ? -4.774 -5.455 2.764 1.00 93.25 83 ASP A N 1
ATOM 651 C CA . ASP A 1 83 ? -4.252 -5.553 1.397 1.00 93.25 83 ASP A CA 1
ATOM 652 C C . ASP A 1 83 ? -3.993 -7.015 1.034 1.00 93.25 83 ASP A C 1
ATOM 654 O O . ASP A 1 83 ? -3.723 -7.842 1.901 1.00 93.25 83 ASP A O 1
ATOM 658 N N . ALA A 1 84 ? -4.067 -7.331 -0.257 1.00 91.38 84 ALA A N 1
ATOM 659 C CA . ALA A 1 84 ? -3.750 -8.665 -0.754 1.00 91.38 84 ALA A CA 1
ATOM 660 C C . ALA A 1 84 ? -2.238 -8.884 -0.935 1.00 91.38 84 ALA A C 1
ATOM 662 O O . ALA A 1 84 ? -1.807 -10.021 -1.121 1.00 91.38 84 ALA A O 1
ATOM 663 N N . GLY A 1 85 ? -1.439 -7.813 -0.948 1.00 89.62 85 GLY A N 1
ATOM 664 C CA . GLY A 1 85 ? 0.007 -7.881 -1.127 1.00 89.62 85 GLY A CA 1
ATOM 665 C C . GLY A 1 85 ? 0.800 -7.515 0.117 1.00 89.62 85 GLY A C 1
ATOM 666 O O . GLY A 1 85 ? 0.259 -7.170 1.163 1.00 89.62 85 GLY A O 1
ATOM 667 N N . GLY A 1 86 ? 2.123 -7.590 -0.017 1.00 89.00 86 GLY A N 1
ATOM 668 C CA . GLY A 1 86 ? 3.052 -7.269 1.062 1.00 89.00 86 GLY A CA 1
ATOM 669 C C . GLY A 1 86 ? 3.493 -5.805 1.096 1.00 89.00 86 GLY A C 1
ATOM 670 O O . GLY A 1 86 ? 3.152 -4.985 0.238 1.00 89.00 86 GLY A O 1
ATOM 671 N N . LEU A 1 87 ? 4.334 -5.499 2.084 1.00 90.75 87 LEU A N 1
ATOM 672 C CA . LEU A 1 87 ? 5.134 -4.279 2.132 1.00 90.75 87 LEU A CA 1
ATOM 673 C C . LEU A 1 87 ? 6.418 -4.460 1.327 1.00 90.75 87 LEU A C 1
ATOM 675 O O . LEU A 1 87 ? 7.370 -5.077 1.796 1.00 90.75 87 LEU A O 1
ATOM 679 N N . TYR A 1 88 ? 6.447 -3.913 0.113 1.00 89.75 88 TYR A N 1
ATOM 680 C CA . TYR A 1 88 ? 7.624 -4.009 -0.756 1.00 89.75 88 TYR A CA 1
ATOM 681 C C . TYR A 1 88 ? 8.551 -2.804 -0.620 1.00 89.75 88 TYR A C 1
ATOM 683 O O . TYR A 1 88 ? 9.757 -2.973 -0.460 1.00 89.75 88 TYR A O 1
ATOM 691 N N . ILE A 1 89 ? 7.999 -1.591 -0.708 1.00 89.94 89 ILE A N 1
ATOM 692 C CA . ILE A 1 89 ? 8.743 -0.334 -0.594 1.00 89.94 89 ILE A CA 1
ATOM 693 C C . ILE A 1 89 ? 7.913 0.699 0.181 1.00 89.94 89 ILE A C 1
ATOM 695 O O . ILE A 1 89 ? 6.702 0.769 -0.017 1.00 89.94 89 ILE A O 1
ATOM 699 N N . PRO A 1 90 ? 8.538 1.518 1.046 1.00 89.38 90 PRO A N 1
ATOM 700 C CA . PRO A 1 90 ? 7.843 2.544 1.829 1.00 89.38 90 PRO A CA 1
ATOM 701 C C . PRO A 1 90 ? 7.560 3.829 1.031 1.00 89.38 90 PRO A C 1
ATOM 703 O O . PRO A 1 90 ? 7.098 4.817 1.591 1.00 89.38 90 PRO A O 1
ATOM 706 N N . THR A 1 91 ? 7.918 3.875 -0.255 1.00 91.69 91 THR A N 1
ATOM 707 C CA . THR A 1 91 ? 7.925 5.102 -1.060 1.00 91.69 91 THR A CA 1
ATOM 708 C C . THR A 1 91 ? 7.641 4.805 -2.531 1.00 91.69 91 THR A C 1
ATOM 710 O O . THR A 1 91 ? 7.514 3.650 -2.929 1.00 91.69 91 THR A O 1
ATOM 713 N N . HIS A 1 92 ? 7.546 5.849 -3.352 1.00 93.06 92 HIS A N 1
ATOM 714 C CA . HIS A 1 92 ? 7.402 5.714 -4.797 1.00 93.06 92 HIS A CA 1
ATOM 715 C C . HIS A 1 92 ? 8.674 5.128 -5.432 1.00 93.06 92 HIS A C 1
ATOM 717 O O . HIS A 1 92 ? 9.778 5.499 -5.038 1.00 93.06 92 HIS A O 1
ATOM 723 N N . VAL A 1 93 ? 8.563 4.281 -6.463 1.00 92.75 93 VAL A N 1
ATOM 724 C CA . VAL A 1 93 ? 9.735 3.722 -7.179 1.00 92.75 93 VAL A CA 1
ATOM 725 C C . VAL A 1 93 ? 10.669 4.799 -7.740 1.00 92.75 93 VAL A C 1
ATOM 727 O O . VAL A 1 93 ? 11.867 4.560 -7.877 1.00 92.75 93 VAL A O 1
ATOM 730 N N . ASN A 1 94 ? 10.150 5.994 -8.046 1.00 91.50 94 ASN A N 1
ATOM 731 C CA . ASN A 1 94 ? 10.976 7.112 -8.510 1.00 91.50 94 ASN A CA 1
ATOM 732 C C . ASN A 1 94 ? 11.861 7.697 -7.401 1.00 91.50 94 ASN A C 1
ATOM 734 O O . ASN A 1 94 ? 12.884 8.296 -7.710 1.00 91.50 94 ASN A O 1
ATOM 738 N N . ASN A 1 95 ? 11.524 7.460 -6.132 1.00 93.56 95 ASN A N 1
ATOM 739 C CA . ASN A 1 95 ? 12.286 7.928 -4.975 1.00 93.56 95 ASN A CA 1
ATOM 740 C C . ASN A 1 95 ? 13.410 6.962 -4.569 1.00 93.56 95 ASN A C 1
ATOM 742 O O . ASN A 1 95 ? 14.037 7.167 -3.533 1.00 93.56 95 ASN A O 1
ATOM 746 N N . ILE A 1 96 ? 13.657 5.896 -5.341 1.00 93.69 96 ILE A N 1
ATOM 747 C CA . ILE A 1 96 ? 14.672 4.881 -5.040 1.00 93.69 96 ILE A CA 1
ATOM 748 C C . ILE A 1 96 ? 15.801 4.981 -6.078 1.00 93.69 96 ILE A C 1
ATOM 750 O O . ILE A 1 96 ? 15.684 4.394 -7.158 1.00 93.69 96 ILE A O 1
ATOM 754 N N . PRO A 1 97 ? 16.920 5.673 -5.775 1.00 94.12 97 PRO A N 1
ATOM 755 C CA . PRO A 1 97 ? 18.006 5.887 -6.738 1.00 94.12 97 PRO A CA 1
ATOM 756 C C . PRO A 1 97 ? 18.613 4.589 -7.277 1.00 94.12 97 PRO A C 1
ATOM 758 O O . PRO A 1 97 ? 19.042 4.517 -8.423 1.00 94.12 97 PRO A O 1
ATOM 761 N N . THR A 1 98 ? 18.610 3.520 -6.479 1.00 94.06 98 THR A N 1
ATOM 762 C CA . THR A 1 98 ? 19.139 2.217 -6.899 1.00 94.06 98 THR A CA 1
ATOM 763 C C . THR A 1 98 ? 18.263 1.518 -7.943 1.00 94.06 98 THR A C 1
ATOM 765 O O . THR A 1 98 ? 18.727 0.562 -8.566 1.00 94.06 98 THR A O 1
ATOM 768 N N . LEU A 1 99 ? 17.029 1.973 -8.183 1.00 92.44 99 LEU A N 1
ATOM 769 C CA . LEU A 1 99 ? 16.169 1.465 -9.256 1.00 92.44 99 LEU A CA 1
ATOM 770 C C . LEU 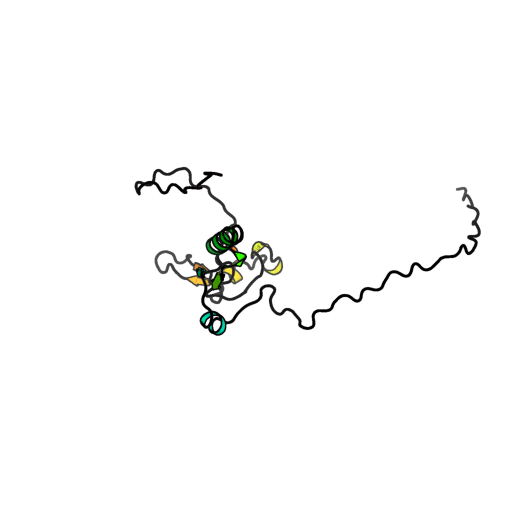A 1 99 ? 16.351 2.211 -10.586 1.00 92.44 99 LEU A C 1
ATOM 772 O O . LEU A 1 99 ? 15.709 1.833 -11.567 1.00 92.44 99 LEU A O 1
ATOM 776 N N . GLU A 1 100 ? 17.219 3.224 -10.663 1.00 91.94 100 GLU A N 1
ATOM 777 C CA . GLU A 1 100 ? 17.526 3.928 -11.915 1.00 91.94 100 GLU A CA 1
ATOM 778 C C . GLU A 1 100 ? 17.955 2.935 -13.013 1.00 91.94 100 GLU A C 1
ATOM 780 O O . GLU A 1 100 ? 18.727 2.007 -12.765 1.00 91.94 100 GLU A O 1
ATOM 785 N N . GLY A 1 101 ? 17.376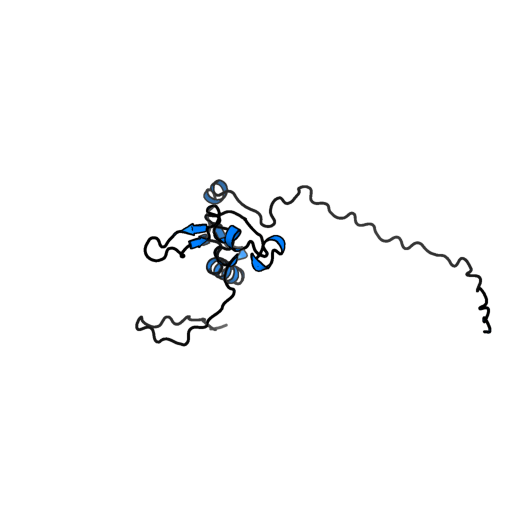 3.058 -14.212 1.00 92.25 101 GLY A N 1
ATOM 786 C CA . GLY A 1 101 ? 17.578 2.106 -15.318 1.00 92.25 101 GLY A CA 1
ATOM 787 C C . GLY A 1 101 ? 17.014 0.687 -15.103 1.00 92.25 101 GLY A C 1
ATOM 788 O O . GLY A 1 101 ? 17.074 -0.134 -16.013 1.00 92.25 101 GLY A O 1
ATOM 789 N N . ARG A 1 102 ? 16.444 0.378 -13.928 1.00 91.94 102 ARG A N 1
ATOM 790 C CA . ARG A 1 102 ? 15.917 -0.953 -13.552 1.00 91.94 102 ARG A CA 1
ATOM 791 C C . ARG A 1 102 ? 14.453 -0.936 -13.098 1.00 91.94 102 ARG A C 1
ATOM 793 O O . ARG A 1 102 ? 13.933 -1.957 -12.650 1.00 91.94 102 ARG A O 1
ATOM 800 N N . ARG A 1 103 ? 13.767 0.205 -13.222 1.00 88.75 103 ARG A N 1
ATOM 801 C CA . ARG A 1 103 ? 12.364 0.376 -12.799 1.00 88.75 103 ARG A CA 1
ATOM 802 C C . ARG A 1 103 ? 11.422 -0.617 -13.471 1.00 88.75 103 ARG A C 1
ATOM 804 O O . ARG A 1 103 ? 10.524 -1.125 -12.809 1.00 88.75 103 ARG A O 1
ATOM 811 N N . ASP A 1 104 ? 11.647 -0.937 -14.744 1.00 88.38 104 ASP A N 1
ATOM 812 C CA . ASP A 1 104 ? 10.821 -1.915 -15.454 1.00 88.38 104 ASP A CA 1
ATOM 813 C C . ASP A 1 104 ? 10.993 -3.325 -14.886 1.00 88.38 104 ASP A C 1
ATOM 815 O O . ASP A 1 104 ? 10.001 -4.009 -14.660 1.00 88.38 104 ASP A O 1
ATOM 819 N N . ALA A 1 105 ? 12.215 -3.730 -14.526 1.00 89.69 105 ALA A N 1
ATOM 820 C CA . ALA A 1 105 ? 12.438 -5.016 -13.863 1.00 89.69 105 ALA A CA 1
ATOM 821 C C . ALA A 1 105 ? 11.672 -5.117 -12.530 1.00 89.69 105 ALA A C 1
ATOM 823 O O . ALA A 1 105 ? 11.140 -6.175 -12.197 1.00 89.69 105 ALA A O 1
ATOM 824 N N . TYR A 1 106 ? 11.562 -4.010 -11.787 1.00 90.00 106 TYR A N 1
ATOM 825 C CA . TYR A 1 106 ? 10.734 -3.952 -10.582 1.00 90.00 106 TYR A CA 1
ATOM 826 C C . TYR A 1 106 ? 9.230 -3.971 -10.908 1.00 90.00 106 TYR A C 1
ATOM 828 O O . TYR A 1 106 ? 8.481 -4.752 -10.324 1.00 90.00 106 TYR A O 1
ATOM 836 N N . ARG A 1 107 ? 8.787 -3.154 -11.872 1.00 86.06 107 ARG A N 1
ATOM 837 C CA . ARG A 1 107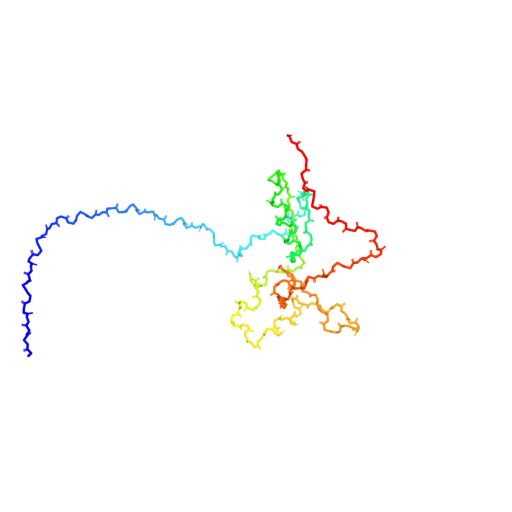 ? 7.387 -3.042 -12.314 1.00 86.06 107 ARG A CA 1
ATOM 838 C C . ARG A 1 107 ? 6.829 -4.360 -12.848 1.00 86.06 107 ARG A C 1
ATOM 840 O O . ARG A 1 107 ? 5.661 -4.646 -12.617 1.00 86.06 107 ARG A O 1
ATOM 847 N N . PHE A 1 108 ? 7.640 -5.131 -13.570 1.00 86.06 108 PHE A N 1
ATOM 848 C CA . PHE A 1 108 ? 7.241 -6.392 -14.196 1.00 86.06 108 PHE A CA 1
ATOM 849 C C . PHE A 1 108 ? 7.506 -7.625 -13.329 1.00 86.06 108 PHE A C 1
ATOM 851 O O . PHE A 1 108 ? 7.226 -8.736 -13.774 1.00 86.06 108 PHE A O 1
ATOM 858 N N . ASN A 1 109 ? 7.990 -7.449 -12.099 1.00 89.44 109 ASN A N 1
ATOM 859 C CA . ASN A 1 109 ? 8.172 -8.544 -11.157 1.00 89.44 109 ASN A CA 1
ATOM 860 C C . ASN A 1 109 ? 6.823 -9.219 -10.856 1.00 89.44 109 ASN A C 1
ATOM 862 O O . ASN A 1 109 ? 5.890 -8.572 -10.375 1.00 89.44 109 ASN A O 1
ATOM 866 N N . GLU A 1 110 ? 6.729 -10.523 -11.107 1.00 88.06 110 GLU A N 1
ATOM 867 C CA . GLU A 1 110 ? 5.505 -11.317 -10.921 1.00 88.06 110 GLU A CA 1
ATOM 868 C C . GLU A 1 110 ? 5.081 -11.438 -9.450 1.00 88.06 110 GLU A C 1
ATOM 870 O O . GLU A 1 110 ? 3.913 -11.675 -9.154 1.00 88.06 110 GLU A O 1
ATOM 875 N N . LYS A 1 111 ? 6.003 -11.199 -8.507 1.00 86.62 111 LYS A N 1
ATOM 876 C CA . LYS A 1 111 ? 5.695 -11.161 -7.066 1.00 86.62 111 LYS A CA 1
ATOM 877 C C . LYS A 1 111 ? 4.920 -9.913 -6.639 1.00 86.62 111 LYS A C 1
ATOM 879 O O . LYS A 1 111 ? 4.404 -9.883 -5.526 1.00 86.62 111 LYS A O 1
ATOM 884 N N . ILE A 1 112 ? 4.913 -8.875 -7.476 1.00 87.50 112 ILE A N 1
ATOM 885 C CA . ILE A 1 112 ? 4.335 -7.552 -7.185 1.00 87.50 112 ILE A CA 1
ATOM 886 C C . ILE A 1 112 ? 3.236 -7.215 -8.199 1.00 87.50 112 ILE A C 1
ATOM 888 O O . ILE A 1 112 ? 2.280 -6.509 -7.885 1.00 87.50 112 ILE A O 1
ATOM 892 N N . SER A 1 113 ? 3.363 -7.713 -9.431 1.00 89.19 113 SER A N 1
ATOM 893 C CA . SER A 1 113 ? 2.464 -7.409 -10.536 1.00 89.19 113 SER A CA 1
ATOM 894 C C . SER A 1 113 ? 1.907 -8.676 -11.178 1.00 89.19 113 SER A C 1
ATOM 896 O O . SER A 1 113 ? 2.656 -9.592 -11.507 1.00 89.19 113 SER A O 1
ATOM 898 N N . ARG A 1 114 ? 0.593 -8.708 -11.421 1.00 89.00 114 ARG A N 1
ATOM 899 C CA . ARG A 1 114 ? -0.063 -9.771 -12.198 1.00 89.00 114 ARG A CA 1
ATOM 900 C C . ARG A 1 114 ? -0.659 -9.226 -13.497 1.00 89.00 114 ARG A C 1
ATOM 902 O O . ARG A 1 114 ? -1.220 -8.126 -13.469 1.00 89.00 114 ARG A O 1
ATOM 909 N N . PRO A 1 115 ? -0.566 -9.948 -14.625 1.00 87.19 115 PRO A N 1
ATOM 910 C CA . PRO A 1 115 ? -1.304 -9.593 -15.835 1.00 87.19 115 PRO A CA 1
ATOM 911 C C . PRO A 1 115 ? -2.815 -9.733 -15.589 1.00 87.19 115 PRO A C 1
ATOM 913 O O . PRO A 1 115 ? -3.246 -10.657 -14.903 1.00 87.19 115 PRO A O 1
ATOM 916 N N . ILE A 1 116 ? -3.615 -8.795 -16.102 1.00 88.62 116 ILE A N 1
ATOM 917 C CA . ILE A 1 116 ? -5.087 -8.781 -15.933 1.00 88.62 116 ILE A CA 1
ATOM 918 C C . ILE A 1 116 ? -5.857 -8.567 -17.240 1.00 88.62 116 ILE A C 1
ATOM 920 O O . ILE A 1 116 ? -7.079 -8.482 -17.218 1.00 88.62 116 ILE A O 1
ATOM 924 N N . GLY A 1 117 ? -5.153 -8.420 -18.360 1.00 81.62 117 GLY A N 1
ATOM 925 C CA . GLY A 1 117 ? -5.748 -8.001 -19.623 1.00 81.62 117 GLY A CA 1
ATOM 926 C C . GLY A 1 117 ? -5.521 -8.954 -20.785 1.00 81.62 117 GLY A C 1
ATOM 927 O O . GLY A 1 117 ? -5.837 -8.584 -21.900 1.00 81.62 117 GLY A O 1
ATOM 928 N N . GLU A 1 118 ? -4.957 -10.139 -20.571 1.00 82.94 118 GLU A N 1
ATOM 929 C CA . GLU A 1 118 ? -4.661 -11.063 -21.672 1.00 82.94 118 GLU A CA 1
ATOM 930 C C . GLU A 1 118 ? -5.950 -11.657 -22.276 1.00 82.94 118 GLU A C 1
ATOM 932 O O . GLU A 1 118 ? -6.813 -12.097 -21.508 1.00 82.94 118 GLU A O 1
ATOM 937 N N . PRO A 1 119 ? -6.091 -11.719 -23.618 1.00 85.31 119 PRO A N 1
ATOM 938 C CA . PRO A 1 119 ? -5.119 -11.307 -24.646 1.00 85.31 119 PRO A CA 1
ATOM 939 C C . PRO A 1 119 ? -5.244 -9.842 -25.118 1.00 85.31 119 PRO A C 1
ATOM 941 O O . PRO A 1 119 ? -4.366 -9.348 -25.819 1.00 85.31 119 PRO A O 1
ATOM 944 N N . ASP A 1 120 ? -6.326 -9.142 -24.775 1.00 90.88 120 ASP A N 1
ATOM 945 C CA . ASP A 1 120 ? -6.700 -7.860 -25.401 1.00 90.88 120 ASP A CA 1
ATOM 946 C C . ASP A 1 120 ? -5.814 -6.671 -24.983 1.00 90.88 120 ASP A C 1
ATOM 948 O O . ASP A 1 120 ? -5.665 -5.684 -25.703 1.00 90.88 120 ASP A O 1
ATOM 952 N N . LEU A 1 121 ? -5.226 -6.750 -23.793 1.00 87.25 121 LEU A N 1
ATOM 953 C CA . LEU A 1 121 ? -4.425 -5.721 -23.141 1.00 87.25 121 LEU A CA 1
ATOM 954 C C . LEU A 1 121 ? -3.198 -6.366 -22.465 1.00 87.25 121 LEU A C 1
ATOM 956 O O . LEU A 1 121 ? -3.112 -6.388 -21.233 1.00 87.25 121 LEU A O 1
ATOM 960 N N . PRO A 1 122 ? -2.210 -6.851 -23.237 1.00 78.69 122 PRO A N 1
ATOM 961 C CA . PRO A 1 122 ? -1.065 -7.600 -22.702 1.00 78.69 122 PRO A CA 1
ATOM 962 C C . PRO A 1 122 ? -0.145 -6.757 -21.800 1.00 78.69 122 PRO A C 1
ATOM 964 O O . PRO A 1 122 ? 0.574 -7.256 -20.935 1.00 78.69 122 PRO A O 1
ATOM 967 N N . ALA A 1 123 ? -0.200 -5.431 -21.940 1.00 82.06 123 ALA A N 1
ATOM 968 C CA . ALA A 1 123 ? 0.509 -4.504 -21.060 1.00 82.06 123 ALA A CA 1
ATOM 969 C C . ALA A 1 123 ? -0.238 -4.220 -19.738 1.00 82.06 123 ALA A C 1
ATOM 971 O O . ALA A 1 123 ? 0.328 -3.614 -18.822 1.00 82.06 123 ALA A O 1
ATOM 972 N N . SER A 1 124 ? -1.508 -4.624 -19.612 1.00 87.69 124 SER A N 1
ATOM 973 C CA . SER A 1 124 ? -2.320 -4.336 -18.430 1.00 87.69 124 SER A CA 1
ATOM 974 C C . SER A 1 124 ? -1.954 -5.255 -17.279 1.00 87.69 124 SER A C 1
ATOM 976 O O . SER A 1 124 ? -2.292 -6.439 -17.251 1.00 87.69 124 SER A O 1
ATOM 978 N N . LYS A 1 125 ? -1.316 -4.658 -16.271 1.00 87.00 125 LYS A N 1
ATOM 979 C CA . LYS A 1 125 ? -1.003 -5.318 -15.007 1.00 87.00 125 LYS A CA 1
ATOM 980 C C . LYS A 1 125 ? -1.699 -4.663 -13.819 1.00 87.00 125 LYS A C 1
ATOM 982 O O . LYS A 1 125 ? -1.889 -3.438 -13.764 1.00 87.00 125 LYS A O 1
ATOM 987 N N . GLN A 1 126 ? -2.051 -5.495 -12.849 1.00 90.19 126 GLN A N 1
ATOM 988 C CA . GLN A 1 126 ? -2.448 -5.098 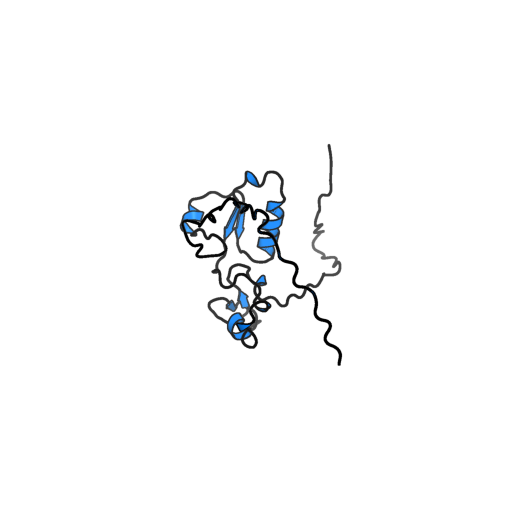-11.506 1.00 90.19 126 GLN A CA 1
ATOM 989 C C . GLN A 1 126 ? -1.242 -5.184 -10.581 1.00 90.19 126 GLN A C 1
ATOM 991 O O . GLN A 1 126 ? -0.509 -6.165 -10.622 1.00 90.19 126 GLN A O 1
ATOM 996 N N . VAL A 1 127 ? -1.071 -4.171 -9.737 1.00 91.31 127 VAL A N 1
ATOM 997 C CA . VAL A 1 127 ? -0.084 -4.167 -8.655 1.00 91.31 127 VAL A CA 1
ATOM 998 C C . VAL A 1 127 ? -0.777 -4.668 -7.396 1.00 91.31 127 VAL A C 1
ATOM 1000 O O . VAL A 1 127 ? -1.822 -4.126 -7.032 1.00 91.31 127 VAL A O 1
ATOM 1003 N N . ILE A 1 128 ? -0.220 -5.701 -6.774 1.00 90.31 128 ILE A N 1
ATOM 1004 C CA . ILE A 1 128 ? -0.703 -6.293 -5.528 1.00 90.31 128 ILE A CA 1
ATOM 1005 C C . ILE A 1 128 ? 0.346 -5.976 -4.471 1.00 90.31 128 ILE A C 1
ATOM 1007 O O . ILE A 1 128 ? 1.447 -6.509 -4.540 1.00 90.31 128 ILE A O 1
ATOM 1011 N N . GLY A 1 129 ? 0.041 -5.071 -3.546 1.00 90.31 129 GLY A N 1
ATOM 1012 C CA . GLY A 1 129 ? 1.011 -4.563 -2.583 1.00 90.31 129 GLY A CA 1
ATOM 1013 C C . GLY A 1 129 ? 0.516 -3.341 -1.842 1.00 90.31 129 GLY A C 1
ATOM 1014 O O . GLY A 1 129 ? -0.316 -2.596 -2.363 1.00 90.31 129 GLY A O 1
ATOM 1015 N N . PHE A 1 130 ? 1.087 -3.114 -0.660 1.00 92.25 130 PHE A N 1
ATOM 1016 C CA . PHE A 1 130 ? 0.778 -1.947 0.151 1.00 92.25 130 PHE A CA 1
ATOM 1017 C C . PHE A 1 130 ? 1.012 -0.651 -0.650 1.00 92.25 130 PHE A C 1
ATOM 1019 O O . PHE A 1 130 ? 2.103 -0.439 -1.180 1.00 92.25 130 PHE A O 1
ATOM 1026 N N . GLY A 1 131 ? -0.013 0.196 -0.784 1.00 92.12 131 GLY A N 1
ATOM 1027 C CA . GLY A 1 131 ? -0.004 1.399 -1.633 1.00 92.12 131 GLY A CA 1
ATOM 1028 C C . GLY A 1 131 ? -0.513 1.186 -3.070 1.00 92.12 131 GLY A C 1
ATOM 1029 O O . GLY A 1 131 ? -0.741 2.151 -3.810 1.00 92.12 131 GLY A O 1
ATOM 1030 N N . GLY A 1 132 ? -0.747 -0.057 -3.496 1.00 92.88 132 GLY A N 1
ATOM 1031 C CA . GLY A 1 132 ? -1.278 -0.408 -4.816 1.00 92.88 132 GLY A CA 1
ATOM 1032 C C . GLY A 1 132 ? -0.490 0.216 -5.973 1.00 92.88 132 GLY A C 1
ATOM 1033 O O . GLY A 1 132 ? 0.728 0.353 -5.925 1.00 92.88 132 GLY A O 1
ATOM 1034 N N . LYS A 1 133 ? -1.179 0.663 -7.035 1.00 91.38 133 LYS A N 1
ATOM 1035 C CA . LYS A 1 133 ? -0.516 1.340 -8.170 1.00 91.38 133 LYS A CA 1
ATOM 1036 C C . LYS A 1 133 ? 0.163 2.662 -7.799 1.00 91.38 133 LYS A C 1
ATOM 1038 O O . LYS A 1 133 ? 1.000 3.118 -8.572 1.00 91.38 133 LYS A O 1
ATOM 1043 N N . ALA A 1 134 ? -0.156 3.261 -6.650 1.00 92.06 134 ALA A N 1
ATOM 1044 C CA . ALA A 1 134 ? 0.441 4.530 -6.246 1.00 92.06 134 ALA A CA 1
ATOM 1045 C C . ALA A 1 134 ? 1.946 4.414 -5.979 1.00 92.06 134 ALA A C 1
ATOM 1047 O O . ALA A 1 134 ? 2.627 5.427 -6.046 1.00 92.06 134 ALA A O 1
ATOM 1048 N N . ILE A 1 135 ? 2.479 3.205 -5.751 1.00 92.00 135 ILE A N 1
ATOM 1049 C CA . ILE A 1 135 ? 3.923 2.987 -5.578 1.00 92.00 135 ILE A CA 1
ATOM 1050 C C . ILE A 1 135 ? 4.708 3.085 -6.895 1.00 92.00 135 ILE A C 1
ATOM 1052 O O . ILE A 1 135 ? 5.928 3.195 -6.845 1.00 92.00 135 ILE A O 1
ATOM 1056 N N . MET A 1 136 ? 4.046 3.050 -8.062 1.00 90.94 136 MET A N 1
ATOM 1057 C CA . MET A 1 136 ? 4.719 3.043 -9.374 1.00 90.94 136 MET A CA 1
ATOM 1058 C C . MET A 1 136 ? 3.979 3.767 -10.510 1.00 90.94 136 MET A C 1
ATOM 1060 O O . MET A 1 136 ? 4.247 3.510 -11.691 1.00 90.94 136 MET A O 1
ATOM 1064 N N . TRP A 1 137 ? 3.012 4.621 -10.176 1.00 88.06 137 TRP A N 1
ATOM 1065 C CA . TRP A 1 137 ? 2.236 5.371 -11.163 1.00 88.06 137 TRP A CA 1
ATOM 1066 C C . TRP A 1 137 ? 3.097 6.395 -11.921 1.00 88.06 137 TRP A C 1
ATOM 1068 O O . TRP A 1 137 ? 4.196 6.754 -11.513 1.00 88.06 137 TRP A O 1
ATOM 1078 N N . GLY A 1 138 ? 2.580 6.891 -13.045 1.00 85.94 138 GLY A N 1
ATOM 1079 C CA . GLY A 1 138 ? 3.260 7.914 -13.845 1.00 85.94 138 GLY A CA 1
ATOM 1080 C C . GLY A 1 138 ? 3.136 9.341 -13.301 1.00 85.94 138 GLY A C 1
ATOM 1081 O O . GLY A 1 138 ? 3.497 10.265 -14.014 1.00 85.94 138 GLY A O 1
ATOM 1082 N N . GLU A 1 139 ? 2.561 9.535 -12.106 1.00 80.44 139 GLU A N 1
ATOM 1083 C CA . GLU A 1 139 ? 2.339 10.848 -11.461 1.00 80.44 139 GLU A CA 1
ATOM 1084 C C . GLU A 1 139 ? 1.476 11.849 -12.269 1.00 80.44 139 GLU A C 1
ATOM 1086 O O . GLU A 1 139 ? 1.278 12.996 -11.864 1.00 80.44 139 GLU A O 1
ATOM 1091 N N . LEU A 1 140 ? 0.885 11.408 -13.384 1.00 81.12 140 LEU A N 1
ATOM 1092 C CA . LEU A 1 140 ? -0.010 12.211 -14.212 1.00 81.12 140 LEU A CA 1
ATOM 1093 C C . LEU A 1 140 ? -1.372 12.385 -13.535 1.00 81.12 140 LEU A C 1
ATOM 1095 O O . LEU A 1 140 ? -2.029 11.416 -13.150 1.00 81.12 140 LEU A O 1
ATOM 1099 N N . ARG A 1 141 ? -1.826 13.636 -13.448 1.00 77.62 141 ARG A N 1
ATOM 1100 C CA . ARG A 1 141 ? -3.160 14.001 -12.964 1.00 77.62 141 ARG A CA 1
ATOM 1101 C C . ARG A 1 141 ? -3.895 14.774 -14.049 1.00 77.62 141 ARG A C 1
ATOM 1103 O O . ARG A 1 141 ? -3.549 15.914 -14.339 1.00 77.62 141 ARG A O 1
ATOM 1110 N N . PHE A 1 142 ? -4.923 14.155 -14.621 1.00 79.00 142 PHE A N 1
ATOM 1111 C CA . PHE A 1 142 ? -5.841 14.809 -15.548 1.00 79.00 142 PHE A CA 1
ATOM 1112 C C . PHE A 1 142 ? -7.166 15.071 -14.840 1.00 79.00 142 PHE A C 1
ATOM 1114 O O . PHE A 1 142 ? -7.782 14.157 -14.293 1.00 79.00 142 PHE A O 1
ATOM 1121 N N . GLY A 1 143 ? -7.601 16.328 -14.840 1.00 77.00 143 GLY A N 1
ATOM 1122 C CA . GLY A 1 143 ? -8.964 16.671 -14.467 1.00 77.00 143 GLY A CA 1
ATOM 1123 C C . GLY A 1 143 ? -9.876 16.408 -15.656 1.00 77.00 143 GLY A C 1
ATOM 1124 O O . GLY A 1 143 ? -9.646 16.947 -16.737 1.00 77.00 143 GLY A O 1
ATOM 1125 N N . PHE A 1 144 ? -10.913 15.599 -15.471 1.00 80.19 144 PHE A N 1
ATOM 1126 C CA . PHE A 1 144 ? -11.953 15.504 -16.485 1.00 80.19 144 PHE A CA 1
ATOM 1127 C C . PHE A 1 144 ? -12.736 16.818 -16.516 1.00 80.19 144 PHE A C 1
ATOM 1129 O O . PHE A 1 144 ? -13.234 17.282 -15.486 1.00 80.19 144 PHE A O 1
ATOM 1136 N N . SER A 1 145 ? -12.866 17.420 -17.701 1.00 81.00 145 SER A N 1
AT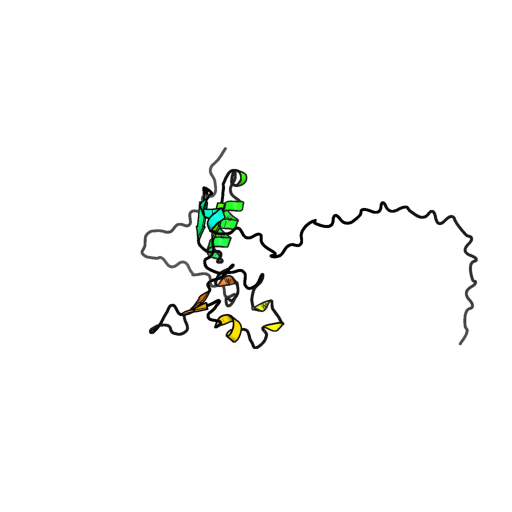OM 1137 C CA . SER A 1 145 ? -13.866 18.464 -17.924 1.00 81.00 145 SER A CA 1
ATOM 1138 C C . SER A 1 145 ? -15.250 17.908 -17.594 1.00 81.00 145 SER A C 1
ATOM 1140 O O . SER A 1 145 ? -15.477 16.703 -17.710 1.00 81.00 145 SER A O 1
ATOM 1142 N N . ARG A 1 146 ? -16.183 18.775 -17.179 1.00 73.44 146 ARG A N 1
ATOM 1143 C CA . ARG A 1 146 ? -17.567 18.372 -16.896 1.00 73.44 146 ARG A CA 1
ATOM 1144 C C . ARG A 1 146 ? -18.172 17.696 -18.129 1.00 73.44 146 ARG A C 1
ATOM 1146 O O . ARG A 1 146 ? -18.639 18.368 -19.041 1.00 73.44 146 ARG A O 1
ATOM 1153 N N . MET A 1 147 ? -18.169 16.369 -18.143 1.00 63.72 147 MET A N 1
ATOM 1154 C CA . MET A 1 147 ? -18.966 15.578 -19.063 1.00 63.72 147 MET A CA 1
ATOM 1155 C C . MET A 1 147 ? -20.352 15.442 -18.441 1.00 63.72 147 MET A C 1
ATOM 1157 O O . MET A 1 147 ? -20.484 14.963 -17.315 1.00 63.72 147 MET A O 1
ATOM 1161 N N . ASN A 1 148 ? -21.385 15.879 -19.161 1.00 58.19 148 ASN A N 1
ATOM 1162 C CA . ASN A 1 148 ? -22.759 15.519 -18.831 1.00 58.19 148 ASN A CA 1
ATOM 1163 C C . ASN A 1 148 ? -22.912 14.023 -19.117 1.00 58.19 148 ASN A C 1
ATOM 1165 O O . ASN A 1 148 ? -23.233 13.624 -20.234 1.00 58.19 148 ASN A O 1
ATOM 1169 N N . LEU A 1 149 ? -22.605 13.190 -18.125 1.00 55.06 149 LEU A N 1
ATOM 1170 C CA . LEU A 1 149 ? -22.903 11.769 -18.195 1.00 55.06 149 LEU A CA 1
ATOM 1171 C C . LEU A 1 149 ? -24.437 11.621 -18.228 1.00 55.06 149 LEU A C 1
ATOM 1173 O O . LEU A 1 149 ? -25.110 12.218 -17.388 1.00 55.06 149 LEU A O 1
ATOM 1177 N N . PRO A 1 150 ? -25.011 10.850 -19.170 1.00 50.53 150 PRO A N 1
ATOM 1178 C CA . PRO A 1 150 ? -26.461 10.644 -19.260 1.00 50.53 150 PRO A CA 1
ATOM 1179 C C . PRO A 1 150 ? -27.018 9.811 -18.092 1.00 50.53 150 PRO A C 1
ATOM 1181 O O . PRO A 1 150 ? -28.226 9.640 -17.964 1.00 50.53 150 PRO A O 1
ATOM 1184 N N . PHE A 1 151 ? -26.143 9.311 -17.217 1.00 50.78 151 PHE A N 1
ATOM 1185 C CA . PHE A 1 151 ? -26.509 8.708 -15.947 1.00 50.78 151 PHE A CA 1
ATOM 1186 C C . PHE A 1 151 ? -26.762 9.829 -14.944 1.00 50.78 151 PHE A C 1
ATOM 1188 O O . PHE A 1 151 ? -25.848 10.588 -14.623 1.00 50.78 151 PHE A O 1
ATOM 1195 N N . GLY A 1 152 ? -28.015 9.949 -14.504 1.00 42.94 152 GLY A N 1
ATOM 1196 C CA . GLY A 1 152 ? -28.493 10.987 -13.598 1.00 42.94 152 GLY A CA 1
ATOM 1197 C C . GLY A 1 152 ? -27.457 11.403 -12.555 1.00 42.94 152 GLY A C 1
ATOM 1198 O O . GLY A 1 152 ? -27.093 10.632 -11.679 1.00 42.94 152 GLY A O 1
ATOM 1199 N N . GLN A 1 153 ? -26.988 12.641 -12.694 1.00 40.72 153 GLN A N 1
ATOM 1200 C CA . GLN A 1 153 ? -26.560 13.516 -11.611 1.00 40.72 153 GLN A CA 1
ATOM 1201 C C . GLN A 1 153 ? -25.824 12.819 -10.447 1.00 40.72 153 GLN A C 1
ATOM 1203 O O . GLN A 1 153 ? -26.293 12.842 -9.311 1.00 40.72 153 GLN A O 1
ATOM 1208 N N . PHE A 1 154 ? -24.602 12.321 -10.676 1.00 36.72 154 PHE A N 1
ATOM 1209 C CA . PHE A 1 154 ? -23.616 12.250 -9.590 1.00 36.72 154 PHE A CA 1
ATOM 1210 C C . PHE A 1 154 ? -23.231 13.685 -9.204 1.00 36.72 154 PHE A C 1
ATOM 1212 O O . PHE A 1 154 ? -22.189 14.222 -9.579 1.00 36.72 154 PHE A O 1
ATOM 1219 N N . ARG A 1 155 ? -24.111 14.350 -8.450 1.00 32.06 155 ARG A N 1
ATOM 1220 C CA . ARG A 1 155 ? -23.686 15.425 -7.563 1.00 32.06 155 ARG A CA 1
ATOM 1221 C C . ARG A 1 155 ? -22.826 14.747 -6.505 1.00 32.06 155 ARG A C 1
ATOM 1223 O O . ARG A 1 155 ? -23.350 14.090 -5.614 1.00 32.06 155 ARG A O 1
ATOM 1230 N N . MET A 1 156 ? -21.512 14.936 -6.582 1.00 34.09 156 MET A N 1
ATOM 1231 C CA . MET A 1 156 ? -20.686 14.905 -5.381 1.00 34.09 156 MET A CA 1
ATOM 1232 C C . MET A 1 156 ? -21.218 16.024 -4.477 1.00 34.09 156 MET A C 1
ATOM 1234 O O . MET A 1 156 ? -20.845 17.189 -4.618 1.00 34.09 156 MET A O 1
ATOM 1238 N N . MET A 1 157 ? -22.204 15.690 -3.642 1.00 26.31 157 MET A N 1
ATOM 1239 C CA . MET A 1 157 ? -22.721 16.570 -2.608 1.00 26.31 157 MET A CA 1
ATOM 1240 C C . MET A 1 157 ? -21.639 16.662 -1.541 1.00 26.31 157 MET A C 1
ATOM 1242 O O . MET A 1 157 ? -21.605 15.880 -0.601 1.00 26.31 157 MET A O 1
ATOM 1246 N N . ILE A 1 158 ? -20.735 17.629 -1.697 1.00 33.56 158 ILE A N 1
ATOM 1247 C CA . ILE A 1 158 ? -20.107 18.238 -0.529 1.00 33.56 158 ILE A CA 1
ATOM 1248 C C . ILE A 1 158 ? -21.257 18.964 0.162 1.00 33.56 158 ILE A C 1
ATOM 1250 O O . ILE A 1 158 ? -21.675 20.037 -0.280 1.00 33.56 158 ILE A O 1
ATOM 1254 N N . LEU A 1 159 ? -21.842 18.316 1.168 1.00 27.23 159 LEU A N 1
ATOM 1255 C CA . LEU A 1 159 ? -22.871 18.901 2.013 1.00 27.23 159 LEU A CA 1
ATOM 1256 C C . LEU A 1 159 ? -22.193 19.971 2.880 1.00 27.23 159 LEU A C 1
ATOM 1258 O O . LEU A 1 159 ? -21.845 19.751 4.033 1.00 27.23 159 LEU A O 1
ATOM 1262 N N . ASN A 1 160 ? -21.934 21.137 2.292 1.00 32.53 160 ASN A N 1
ATOM 1263 C CA . ASN A 1 160 ? -21.594 22.318 3.062 1.00 32.53 160 ASN A CA 1
ATOM 1264 C C . ASN A 1 160 ? -22.869 22.790 3.765 1.00 32.53 160 ASN A C 1
ATOM 1266 O O . ASN A 1 160 ? -23.711 23.431 3.142 1.00 32.53 160 ASN A O 1
ATOM 1270 N N . ARG A 1 161 ? -22.909 22.520 5.076 1.00 36.94 161 ARG A N 1
ATOM 1271 C CA . ARG A 1 161 ? -23.580 23.307 6.122 1.00 36.94 161 ARG A CA 1
ATOM 1272 C C . ARG A 1 161 ? -25.114 23.245 6.174 1.00 36.94 161 ARG A C 1
ATOM 1274 O O . ARG A 1 161 ? -25.778 23.631 5.226 1.00 36.94 161 ARG A O 1
ATOM 1281 N N . ILE A 1 162 ? -25.631 22.882 7.352 1.00 31.80 162 ILE A N 1
ATOM 1282 C CA . ILE A 1 162 ? -26.700 23.527 8.154 1.00 31.80 162 ILE A CA 1
ATOM 1283 C C . ILE A 1 162 ? -26.659 22.830 9.530 1.00 31.80 162 ILE A C 1
ATOM 1285 O O . ILE A 1 162 ? -26.548 21.612 9.541 1.00 31.80 162 ILE A O 1
ATOM 1289 N N . MET A 1 163 ? -26.825 23.427 10.712 1.00 36.47 163 MET A N 1
ATOM 1290 C CA . MET A 1 163 ? -26.596 24.732 11.359 1.00 36.47 163 MET A CA 1
ATOM 1291 C C . MET A 1 163 ? -26.957 24.489 12.846 1.00 36.47 163 MET A C 1
ATOM 1293 O O . MET A 1 163 ? -27.836 23.669 13.103 1.00 36.47 163 MET A O 1
ATOM 1297 N N . ASN A 1 164 ? -26.386 25.318 13.731 1.00 39.62 164 ASN A N 1
ATOM 1298 C CA . ASN A 1 164 ? -26.753 25.576 15.138 1.00 39.62 164 ASN A CA 1
ATOM 1299 C C . ASN A 1 164 ? -26.323 24.563 16.199 1.00 39.62 164 ASN A C 1
ATOM 1301 O O . ASN A 1 164 ? -26.833 23.426 16.195 1.00 39.62 164 ASN A O 1
#

Organism: NCBI:txid1236971

Radius of gyration: 28.62 Å; chains: 1; bounding box: 84×59×62 Å

Secondary structure (DSSP, 8-state):
-----------------------PPP---SS--SSSS----HHHHTTS--SEEEE--SHHHHHHHHHHTTSTTGGGS-EEEE-SS----SS-GGG-GGGTTTHHHHHT-TTTEEE-STTT-TT-EEE-STTGGGGT------PPP----SSTT-----------

pLDDT: mean 79.96, std 19.0, range [26.31, 97.25]

Sequence (164 aa):
MEQRFFPQEEYTNGDFQAVQIPICHPDRPEKPLDTWVPLTPIEEMAKQEYDVLIVGTGAGASAVAWKLAQEEGIEDKKIGMIDAGGLYIPTHVNNIPTLEGRRDAYRFNEKISRPIGEPDLPASKQVIGFGGKAIMWGELRFGFSRMNLPFGQFRMMILNRIMN